Protein AF-V4NGM0-F1 (afdb_monomer)

Solvent-accessible surface area (backbone atoms only — not comparable to full-atom values): 5774 Å² total; per-residue (Å²): 139,89,90,82,80,85,76,84,82,74,80,87,81,81,88,84,84,78,80,80,78,80,72,79,81,78,76,73,85,64,87,82,82,68,64,92,86,55,83,82,88,72,90,49,71,73,48,77,77,50,103,91,40,70,46,61,70,82,71,90,83,83,84,79,83,82,60,92,89,60,90,84,134

pLDDT: mean 73.7, std 22.39, range [40.16, 98.31]

Foldseek 3Di:
DPPPPPPPPPPPPDDPDPPPPPDDPPPPCQDDDDPPVDDDDAPADWDDPDPPDTDGDSDDDDDDDDDPPDDDD

Sequence (73 aa):
MDESLEQQSQTLAQDQENEIVTEGSAVVHGEPSQDGSVPPKVDSEVEVLDEKVGKQIIKEGHGSKPSKYSTCF

Secondary structure (DSSP, 8-state):
---SSSSTTSSSSSSSS------------------TTSPPP--S-EEEEETTEEEE-SS---SPPPPTT----

Radius of gyration: 23.62 Å; Cα contacts (8 Å, |Δi|>4): 25; chains: 1; bounding box: 70×31×42 Å

Mean predicted aligned error: 16.17 Å

Structure (mmCIF, N/CA/C/O backbone):
data_AF-V4NGM0-F1
#
_entry.id   AF-V4NGM0-F1
#
loop_
_atom_site.group_PDB
_atom_site.id
_atom_site.type_symbol
_atom_site.label_atom_id
_atom_site.label_alt_id
_atom_site.label_comp_id
_atom_site.label_asym_id
_atom_site.label_entity_id
_atom_site.label_seq_id
_atom_site.pdbx_PDB_ins_code
_atom_site.Cartn_x
_atom_site.Cartn_y
_atom_site.Cartn_z
_atom_site.occupancy
_atom_site.B_iso_or_equiv
_atom_site.auth_seq_id
_atom_site.auth_comp_id
_atom_site.auth_asym_id
_atom_site.auth_atom_id
_atom_site.pdbx_PDB_model_num
ATOM 1 N N . MET A 1 1 ? 55.652 9.633 -21.655 1.00 46.84 1 MET A N 1
ATOM 2 C CA . MET A 1 1 ? 55.252 10.994 -21.236 1.00 46.84 1 MET A CA 1
ATOM 3 C C . MET A 1 1 ? 54.004 11.326 -22.030 1.00 46.84 1 MET A C 1
ATOM 5 O O . MET A 1 1 ? 53.996 10.985 -23.205 1.00 46.84 1 MET A O 1
ATOM 9 N N . ASP A 1 2 ? 52.999 11.875 -21.344 1.00 40.28 2 ASP A N 1
ATOM 10 C CA . ASP A 1 2 ? 51.569 11.996 -21.702 1.00 40.28 2 ASP A CA 1
ATOM 11 C C . ASP A 1 2 ? 50.685 10.754 -21.454 1.00 40.28 2 ASP A C 1
ATOM 13 O O . ASP A 1 2 ? 50.164 10.133 -22.368 1.00 40.28 2 ASP A O 1
ATOM 17 N N . GLU A 1 3 ? 50.503 10.416 -20.169 1.00 40.78 3 GLU A N 1
ATOM 18 C CA . GLU A 1 3 ? 49.438 9.526 -19.650 1.00 40.78 3 GLU A CA 1
ATOM 19 C C . GLU A 1 3 ? 48.778 10.157 -18.395 1.00 40.78 3 GLU A C 1
ATOM 21 O O . GLU A 1 3 ? 48.408 9.469 -17.456 1.00 40.78 3 GLU A O 1
ATOM 26 N N . SER A 1 4 ? 48.702 11.497 -18.296 1.00 41.47 4 SER A N 1
ATOM 27 C CA . SER A 1 4 ? 48.461 12.160 -16.994 1.00 41.47 4 SER A CA 1
ATOM 28 C C . SER A 1 4 ? 47.281 13.139 -16.903 1.00 41.47 4 SER A C 1
ATOM 30 O O . SER A 1 4 ? 47.120 13.728 -15.837 1.00 41.47 4 SER A O 1
ATOM 32 N N . LEU A 1 5 ? 46.441 13.342 -17.928 1.00 47.25 5 LEU A N 1
ATOM 33 C CA . LEU A 1 5 ? 45.415 14.408 -17.865 1.00 47.25 5 LEU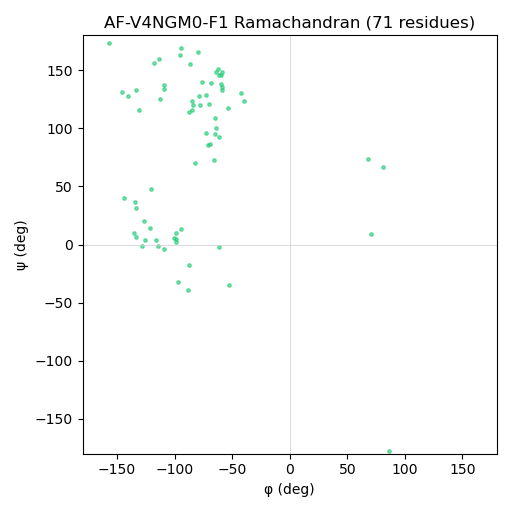 A CA 1
ATOM 34 C C . LEU A 1 5 ? 43.960 14.025 -18.173 1.00 47.25 5 LEU A C 1
ATOM 36 O O . LEU A 1 5 ? 43.095 14.873 -17.991 1.00 47.25 5 LEU A O 1
ATOM 40 N N . GLU A 1 6 ? 43.637 12.774 -18.514 1.00 40.16 6 GLU A N 1
ATOM 41 C CA . GLU A 1 6 ? 42.231 12.390 -18.780 1.00 40.16 6 GLU A CA 1
ATOM 42 C C . GLU A 1 6 ? 41.582 11.490 -17.712 1.00 40.16 6 GLU A C 1
ATOM 44 O O . GLU A 1 6 ? 40.382 11.241 -17.767 1.00 40.16 6 GLU A O 1
ATOM 49 N N . GLN A 1 7 ? 42.313 11.059 -16.677 1.00 40.53 7 GLN A N 1
ATOM 50 C CA . GLN A 1 7 ? 41.760 10.197 -15.614 1.00 40.53 7 GLN A CA 1
ATOM 51 C C . GLN A 1 7 ? 41.381 10.920 -14.310 1.00 40.53 7 GLN A C 1
ATOM 53 O O . GLN A 1 7 ? 40.962 10.276 -13.351 1.00 40.53 7 GLN A O 1
ATOM 58 N N . GLN A 1 8 ? 41.462 12.254 -14.257 1.00 43.12 8 GLN A N 1
ATOM 59 C CA . GLN A 1 8 ? 41.200 13.029 -13.032 1.00 43.12 8 GLN A CA 1
ATOM 60 C C . GLN A 1 8 ? 39.768 13.571 -12.875 1.00 43.12 8 GLN A C 1
ATOM 62 O O . GLN A 1 8 ? 39.523 14.383 -11.986 1.00 43.12 8 GLN A O 1
ATOM 67 N N . SER A 1 9 ? 38.794 13.117 -13.668 1.00 45.28 9 SER A N 1
ATOM 68 C CA . SER A 1 9 ? 37.396 13.573 -13.520 1.00 45.28 9 SER A CA 1
ATOM 69 C C . SER A 1 9 ? 36.396 12.490 -13.112 1.00 45.28 9 SER A C 1
ATOM 71 O O . SER A 1 9 ? 35.212 12.789 -13.007 1.00 45.28 9 SER A O 1
ATOM 73 N N . GLN A 1 10 ? 36.835 11.255 -12.844 1.00 44.66 10 GLN A N 1
ATOM 74 C CA . GLN A 1 10 ? 35.915 10.145 -12.536 1.00 44.66 10 GLN A CA 1
ATOM 75 C C . GLN A 1 10 ? 36.002 9.586 -11.110 1.00 44.66 10 GLN A C 1
ATOM 77 O O . GLN A 1 10 ? 35.205 8.726 -10.759 1.00 44.66 10 GLN A O 1
ATOM 82 N N . THR A 1 11 ? 36.888 10.087 -10.246 1.00 44.09 11 THR A N 1
ATOM 83 C CA . THR A 1 11 ? 37.063 9.536 -8.886 1.00 44.09 11 THR A CA 1
ATOM 84 C C . THR A 1 11 ? 36.343 10.301 -7.771 1.00 44.09 11 THR A C 1
ATOM 86 O O . THR A 1 11 ? 36.489 9.935 -6.610 1.00 44.09 11 THR A O 1
ATOM 89 N N . LEU A 1 12 ? 35.535 11.326 -8.076 1.00 44.38 12 LEU A N 1
ATOM 90 C CA . LEU A 1 12 ? 34.874 12.146 -7.044 1.00 44.38 12 LEU A CA 1
ATOM 91 C C . LEU A 1 12 ? 33.405 11.782 -6.752 1.00 44.38 12 LEU A C 1
ATOM 93 O O . LEU A 1 12 ? 32.730 12.529 -6.051 1.00 44.38 12 LEU A O 1
ATOM 97 N N . ALA A 1 13 ? 32.894 10.667 -7.278 1.00 43.62 13 ALA A N 1
ATOM 98 C CA . ALA A 1 13 ? 31.471 10.320 -7.183 1.00 43.62 13 ALA A CA 1
ATOM 99 C C . ALA A 1 13 ? 31.218 8.853 -6.795 1.00 43.62 13 ALA A C 1
ATOM 101 O O . ALA A 1 13 ? 30.309 8.236 -7.335 1.00 43.62 13 ALA A O 1
ATOM 102 N N . GLN A 1 14 ? 32.040 8.264 -5.918 1.00 45.44 14 GLN A N 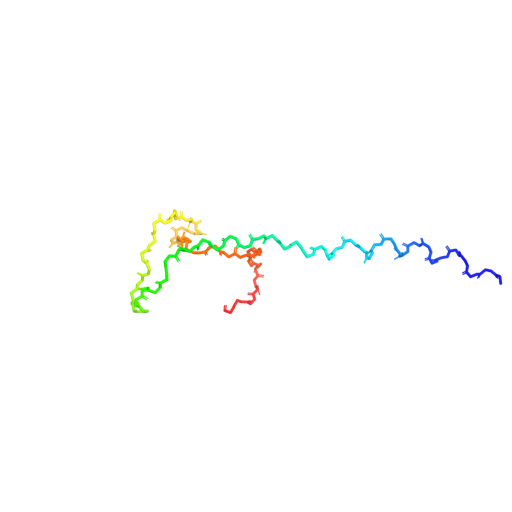1
ATOM 103 C CA . GLN A 1 14 ? 31.860 6.858 -5.512 1.00 45.44 14 GLN A CA 1
ATOM 104 C C . GLN A 1 14 ? 31.934 6.570 -4.006 1.00 45.44 14 GLN A C 1
ATOM 106 O O . GLN A 1 14 ? 31.855 5.405 -3.636 1.00 45.44 14 GLN A O 1
ATOM 111 N N . ASP A 1 15 ? 32.020 7.575 -3.127 1.00 45.62 15 ASP A N 1
ATOM 112 C CA . ASP A 1 15 ? 32.230 7.312 -1.688 1.00 45.62 15 ASP A CA 1
ATOM 113 C C . ASP A 1 15 ? 31.203 7.970 -0.746 1.00 45.62 15 ASP A C 1
ATOM 115 O O . ASP A 1 15 ? 31.463 8.149 0.438 1.00 45.62 15 ASP A O 1
ATOM 119 N N . GLN A 1 16 ? 30.016 8.350 -1.241 1.00 50.72 16 GLN A N 1
ATOM 120 C CA . GLN A 1 16 ? 29.002 9.017 -0.404 1.00 50.72 16 GLN A CA 1
ATOM 121 C C . GLN A 1 16 ? 27.555 8.620 -0.737 1.00 50.72 16 GLN A C 1
ATOM 123 O O . GLN A 1 16 ? 26.663 9.459 -0.754 1.00 50.72 16 GLN A O 1
ATOM 128 N N . GLU A 1 17 ? 27.290 7.344 -1.023 1.00 49.59 17 GLU A N 1
ATOM 129 C CA . GLU A 1 17 ? 25.904 6.879 -1.243 1.00 49.59 17 GLU A CA 1
ATOM 130 C C . GLU 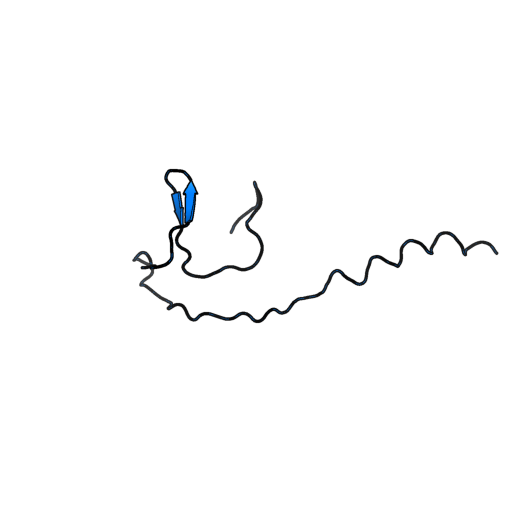A 1 17 ? 25.545 5.561 -0.545 1.00 49.59 17 GLU A C 1
ATOM 132 O O . GLU A 1 17 ? 24.468 5.021 -0.761 1.00 49.59 17 GLU A O 1
ATOM 137 N N . ASN A 1 18 ? 26.407 5.062 0.346 1.00 56.50 18 ASN A N 1
ATOM 138 C CA . ASN A 1 18 ? 26.098 3.912 1.203 1.00 56.50 18 ASN A CA 1
ATOM 139 C C . ASN A 1 18 ? 26.182 4.287 2.688 1.00 56.50 18 ASN A C 1
ATOM 141 O O . ASN A 1 18 ? 26.802 3.590 3.491 1.00 56.50 18 ASN A O 1
ATOM 145 N N . GLU A 1 19 ? 25.558 5.402 3.070 1.00 48.1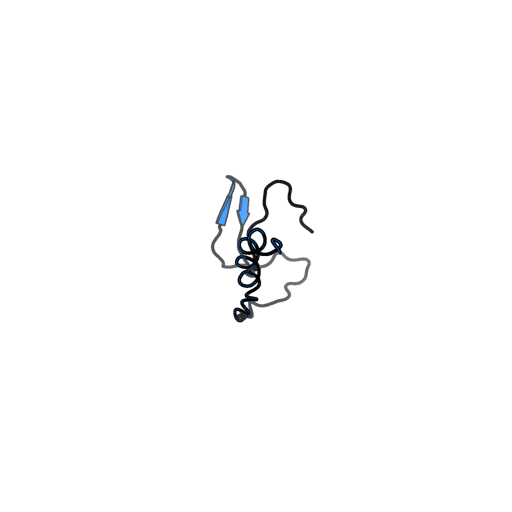2 19 GLU A N 1
ATOM 146 C CA . GLU A 1 19 ? 25.251 5.646 4.478 1.00 48.12 19 GLU A CA 1
ATOM 147 C C . GLU A 1 19 ? 24.103 4.708 4.874 1.00 48.12 19 GLU A C 1
ATOM 149 O O . GLU A 1 19 ? 22.930 4.977 4.619 1.00 48.12 19 GLU A O 1
ATOM 154 N N . ILE A 1 20 ? 24.442 3.556 5.458 1.00 61.03 20 ILE A N 1
ATOM 155 C CA . ILE A 1 20 ? 23.460 2.673 6.094 1.00 61.03 20 ILE A CA 1
ATOM 156 C C . ILE A 1 20 ? 23.012 3.378 7.377 1.00 61.03 20 ILE A C 1
ATOM 158 O O . ILE A 1 20 ? 23.564 3.159 8.458 1.00 61.03 20 ILE A O 1
ATOM 162 N N . VAL A 1 21 ? 22.024 4.264 7.245 1.00 54.62 21 VAL A N 1
ATOM 163 C CA . VAL A 1 21 ? 21.358 4.902 8.379 1.00 54.62 21 VAL A CA 1
ATOM 164 C C . VAL A 1 21 ? 20.652 3.800 9.161 1.00 54.62 21 VAL A C 1
ATOM 166 O O . VAL A 1 21 ? 19.591 3.308 8.787 1.00 54.62 21 VAL A O 1
ATOM 169 N N . THR A 1 22 ? 21.274 3.366 10.255 1.00 58.94 22 THR A N 1
ATOM 170 C CA . THR A 1 22 ? 20.642 2.461 11.216 1.00 58.94 22 THR A CA 1
ATOM 171 C C . THR A 1 22 ? 19.772 3.313 12.135 1.00 58.94 22 THR A C 1
ATOM 173 O O . THR A 1 22 ? 20.119 3.571 13.286 1.00 58.94 22 THR A O 1
ATOM 176 N N . GLU A 1 23 ? 18.672 3.840 11.602 1.00 61.97 23 GLU A N 1
ATOM 177 C CA . GLU A 1 23 ? 17.683 4.541 12.413 1.00 61.97 23 GLU A CA 1
ATOM 178 C C . GLU A 1 23 ? 16.958 3.522 13.295 1.00 61.97 23 GLU A C 1
ATOM 180 O O . GLU A 1 23 ? 16.433 2.508 12.830 1.00 61.97 23 GLU A O 1
ATOM 185 N N . GLY A 1 24 ? 17.048 3.737 14.609 1.00 49.72 24 GLY A N 1
ATOM 186 C CA . GLY A 1 24 ? 16.590 2.793 15.616 1.00 49.72 24 GLY A CA 1
ATOM 187 C C . GLY A 1 24 ? 15.137 2.405 15.380 1.00 49.72 24 GLY A C 1
ATOM 188 O O . GLY A 1 24 ? 14.240 3.242 15.460 1.00 49.72 24 GLY A O 1
ATOM 189 N N . SER A 1 25 ? 14.911 1.119 15.115 1.00 58.47 25 SER A N 1
ATOM 190 C CA . SER A 1 25 ? 13.570 0.557 15.033 1.00 58.47 25 SER A CA 1
ATOM 191 C C . SER A 1 25 ? 12.937 0.649 16.419 1.00 58.47 25 SER A C 1
ATOM 193 O O . SER A 1 25 ? 13.161 -0.195 17.290 1.00 58.47 25 SER A O 1
ATOM 195 N N . ALA A 1 26 ? 12.173 1.715 16.652 1.00 56.78 26 ALA A N 1
ATOM 196 C CA . ALA A 1 26 ? 11.255 1.794 17.770 1.00 56.78 26 ALA A CA 1
ATOM 197 C C . ALA A 1 26 ? 10.133 0.793 17.486 1.00 56.78 26 ALA A C 1
ATOM 199 O O . ALA A 1 26 ? 9.113 1.114 16.879 1.00 56.78 26 ALA A O 1
ATOM 200 N N . VAL A 1 27 ? 10.357 -0.460 17.884 1.00 58.66 27 VAL A N 1
ATOM 201 C CA . VAL A 1 27 ? 9.320 -1.485 17.931 1.00 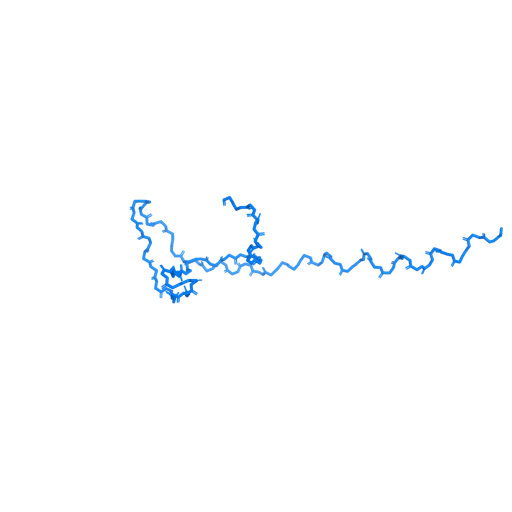58.66 27 VAL A CA 1
ATOM 202 C C . VAL A 1 27 ? 8.268 -1.001 18.925 1.00 58.66 27 VAL A C 1
ATOM 204 O O . VAL A 1 27 ? 8.372 -1.221 20.130 1.00 58.66 27 VAL A O 1
ATOM 207 N N . VAL A 1 28 ? 7.243 -0.313 18.428 1.00 58.91 28 VAL A N 1
ATOM 208 C CA . VAL A 1 28 ? 5.992 -0.168 19.163 1.00 58.91 28 VAL A CA 1
ATOM 209 C C . VAL A 1 28 ? 5.406 -1.573 19.254 1.00 58.91 28 VAL A C 1
ATOM 211 O O . VAL A 1 28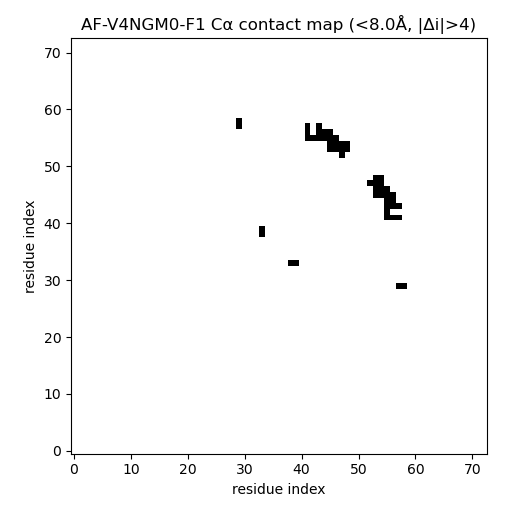 ? 5.005 -2.170 18.254 1.00 58.91 28 VAL A O 1
ATOM 214 N N . HIS A 1 29 ? 5.430 -2.129 20.465 1.00 59.12 29 HIS A N 1
ATOM 215 C CA . HIS A 1 29 ? 4.708 -3.340 20.840 1.00 59.12 29 HIS A CA 1
ATOM 216 C C . HIS A 1 29 ? 3.193 -3.069 20.766 1.00 59.12 29 HIS A C 1
ATOM 218 O O . HIS A 1 29 ? 2.526 -2.925 21.784 1.00 59.12 29 HIS A O 1
ATOM 224 N N . GLY A 1 30 ? 2.653 -2.954 19.552 1.00 57.81 30 GLY A N 1
ATOM 225 C CA . GLY A 1 30 ? 1.221 -3.063 19.292 1.00 57.81 30 GLY A CA 1
ATOM 226 C C . GLY A 1 30 ? 0.843 -4.543 19.299 1.00 57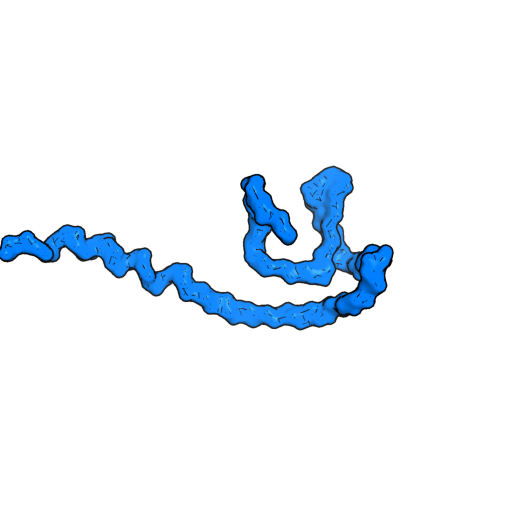.81 30 GLY A C 1
ATOM 227 O O . GLY A 1 30 ? 1.433 -5.328 18.560 1.00 57.81 30 GLY A O 1
ATOM 228 N N . GLU A 1 31 ? -0.058 -4.917 20.202 1.00 56.22 31 GLU A N 1
ATOM 229 C CA . GLU A 1 31 ? -0.435 -6.281 20.599 1.00 56.22 31 GLU A CA 1
ATOM 230 C C . GLU A 1 31 ? -0.585 -7.301 19.438 1.00 56.22 31 GLU A C 1
ATOM 232 O O . GLU A 1 31 ? -1.281 -7.029 18.458 1.00 56.22 31 GLU A O 1
ATOM 237 N N . PRO A 1 32 ? 0.038 -8.496 19.532 1.00 64.25 32 PRO A N 1
ATOM 238 C CA . PRO A 1 32 ? -0.106 -9.566 18.548 1.00 64.25 32 PRO A CA 1
ATOM 239 C C . PRO A 1 32 ? -1.180 -10.614 18.924 1.00 64.25 32 PRO A C 1
ATOM 241 O O . PRO A 1 32 ? -1.537 -10.795 20.084 1.00 64.25 32 PRO A O 1
ATOM 244 N N . SER A 1 33 ? -1.585 -11.398 17.914 1.00 60.34 33 SER A N 1
ATOM 245 C CA . SER A 1 33 ? -2.409 -12.627 17.945 1.00 60.34 33 SER A CA 1
ATOM 246 C C . SER A 1 33 ? -3.880 -12.487 18.353 1.00 60.34 33 SER A C 1
ATOM 248 O O . SER A 1 33 ? -4.310 -12.968 19.397 1.00 60.34 33 SER A O 1
ATOM 250 N N . GLN A 1 34 ? -4.693 -11.939 17.449 1.00 60.50 34 GLN A N 1
ATOM 251 C CA . GLN A 1 34 ? -6.080 -12.397 17.366 1.00 60.50 34 GLN A CA 1
ATOM 252 C C . GLN A 1 34 ? -6.083 -13.759 16.665 1.00 60.50 34 GLN A C 1
ATOM 254 O O . GLN A 1 34 ? -5.284 -13.981 15.752 1.00 60.50 34 GLN A O 1
ATOM 259 N N . ASP A 1 35 ? -6.918 -14.683 17.147 1.00 64.69 35 ASP A N 1
ATOM 260 C CA . ASP A 1 35 ? -7.201 -15.956 16.484 1.00 64.69 35 ASP A CA 1
ATOM 261 C C . ASP A 1 35 ? -7.305 -15.705 14.974 1.00 64.69 35 ASP A C 1
ATOM 263 O O . ASP A 1 35 ? -8.053 -14.820 14.558 1.00 64.69 35 ASP A O 1
ATOM 267 N N . GLY A 1 36 ? -6.507 -16.404 14.159 1.00 69.06 36 GLY A N 1
ATOM 268 C CA . GLY A 1 36 ? -6.343 -16.083 12.732 1.00 69.06 36 GLY A CA 1
ATOM 269 C C . GLY A 1 36 ? -7.634 -16.172 11.905 1.00 69.06 36 GLY A C 1
ATOM 270 O O . GLY A 1 36 ? -7.609 -15.909 10.706 1.00 69.06 36 GLY A O 1
ATOM 271 N N . SER A 1 37 ? -8.750 -16.558 12.531 1.00 81.12 37 SER A N 1
ATOM 272 C CA . SER A 1 37 ? -10.089 -16.554 11.954 1.00 81.12 37 SER A CA 1
ATOM 273 C C . SER A 1 37 ? -10.850 -15.227 12.099 1.00 81.12 37 SER A C 1
ATOM 275 O O . SER A 1 37 ? -11.817 -15.021 11.364 1.00 81.12 37 SER A O 1
ATOM 277 N N . VAL A 1 38 ? -10.451 -14.322 13.005 1.00 88.00 38 VAL A N 1
ATOM 278 C CA . VAL A 1 38 ? -11.184 -13.076 13.289 1.00 88.00 38 VAL A CA 1
ATOM 279 C C . VAL A 1 38 ? -10.417 -11.854 12.767 1.00 88.00 38 VAL A C 1
ATOM 281 O O . VAL A 1 38 ? -9.214 -11.742 13.006 1.00 88.00 38 VAL A O 1
ATOM 284 N N . PRO A 1 39 ? -11.085 -10.907 12.077 1.00 90.31 39 PRO A N 1
ATOM 285 C CA . PRO A 1 39 ? -10.451 -9.663 11.656 1.00 90.31 39 PRO A CA 1
ATOM 286 C C . PRO A 1 39 ? -9.912 -8.844 12.843 1.00 90.31 39 PRO A C 1
ATOM 288 O O . PRO A 1 39 ? -10.631 -8.694 13.836 1.00 90.31 39 PRO A O 1
ATOM 291 N N . PRO A 1 40 ? -8.706 -8.253 12.724 1.00 90.06 40 PRO A N 1
ATOM 292 C CA . PRO A 1 40 ? -8.108 -7.428 13.765 1.00 90.06 40 PRO A CA 1
ATOM 293 C C . PRO A 1 40 ? -8.994 -6.234 14.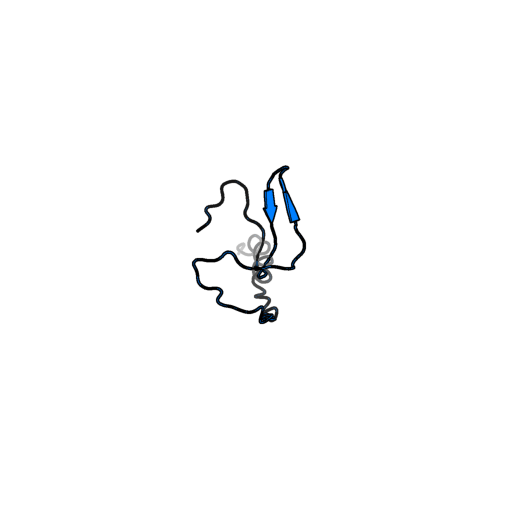130 1.00 90.06 40 PRO A C 1
ATOM 295 O O . PRO A 1 40 ? -9.444 -5.492 13.255 1.00 90.06 40 PRO A O 1
ATOM 298 N N . LYS A 1 41 ? -9.195 -6.006 15.432 1.00 91.25 41 LYS A N 1
ATOM 299 C CA . LYS A 1 41 ? -9.679 -4.705 15.921 1.00 91.25 41 LYS A CA 1
ATOM 300 C C . LYS A 1 41 ? -8.545 -3.692 15.801 1.00 91.25 41 LYS A C 1
ATOM 302 O O . LYS A 1 41 ? -7.443 -3.958 16.271 1.00 91.25 41 LYS A O 1
ATOM 307 N N . VAL A 1 42 ? -8.820 -2.549 15.185 1.00 90.69 42 VAL A N 1
ATOM 308 C CA . VAL A 1 42 ? -7.845 -1.473 15.004 1.00 90.69 42 VAL A CA 1
ATOM 309 C C . VAL A 1 42 ? -8.529 -0.125 15.216 1.00 90.69 42 VAL A C 1
ATOM 311 O O . VAL A 1 42 ? -9.562 0.158 14.612 1.00 90.69 42 VAL A O 1
ATOM 314 N N . ASP A 1 43 ? -7.944 0.690 16.093 1.00 91.19 43 ASP A N 1
ATOM 315 C CA . ASP A 1 43 ? -8.456 2.021 16.456 1.00 91.19 43 ASP A CA 1
ATOM 316 C C . ASP A 1 43 ? -7.736 3.155 15.700 1.00 91.19 43 ASP A C 1
ATOM 318 O O . ASP A 1 43 ? -8.008 4.335 15.920 1.00 91.19 43 ASP A O 1
ATOM 322 N N . SER A 1 44 ? -6.806 2.808 14.803 1.00 93.38 44 SER A N 1
ATOM 323 C CA . SER A 1 44 ? -6.096 3.758 13.944 1.00 93.38 44 SER A CA 1
ATOM 324 C C . SER A 1 44 ? -7.051 4.493 12.998 1.00 93.38 44 SER A C 1
ATOM 326 O O . SER A 1 44 ? -8.072 3.947 12.562 1.00 93.38 44 SER A O 1
ATOM 328 N N . GLU A 1 45 ? -6.680 5.721 12.629 1.00 95.38 45 GLU A N 1
ATOM 329 C CA . GLU A 1 45 ? -7.415 6.508 11.638 1.00 95.38 45 GLU A CA 1
ATOM 330 C C . GLU A 1 45 ? -7.494 5.776 10.285 1.00 95.38 45 GLU A C 1
ATOM 332 O O . GLU A 1 45 ? -6.604 5.007 9.906 1.00 95.38 45 GLU A O 1
ATOM 337 N N . VAL A 1 46 ? -8.591 6.010 9.562 1.00 96.38 46 VAL A N 1
ATOM 338 C CA . VAL A 1 46 ? -8.827 5.451 8.230 1.00 96.38 46 VAL A CA 1
ATOM 339 C C . VAL A 1 46 ? -8.222 6.372 7.164 1.00 96.38 46 VAL A C 1
ATOM 341 O O . VAL A 1 46 ? -8.720 7.471 6.935 1.00 96.38 46 VAL A O 1
ATOM 344 N N . GLU A 1 47 ? -7.201 5.897 6.447 1.00 97.38 47 GLU A N 1
ATOM 345 C CA . GLU A 1 47 ? -6.702 6.516 5.209 1.00 97.38 47 GLU A CA 1
ATOM 346 C C . GLU A 1 47 ? -7.632 6.135 4.044 1.00 97.38 47 GLU A C 1
ATOM 348 O O . GLU A 1 47 ? -7.887 4.951 3.809 1.00 97.38 47 GLU A O 1
ATOM 353 N N . VAL A 1 48 ? -8.123 7.119 3.286 1.00 97.81 48 VAL A N 1
ATOM 354 C CA . VAL A 1 48 ? -8.936 6.890 2.077 1.00 97.81 48 VAL A CA 1
ATOM 355 C C . VAL A 1 48 ? -8.009 6.657 0.881 1.00 97.81 48 VAL A C 1
ATOM 357 O O . VAL A 1 48 ? -7.262 7.555 0.498 1.00 97.81 48 VAL A O 1
ATOM 360 N N . LEU A 1 49 ? -8.050 5.459 0.289 1.00 96.94 49 LEU A N 1
ATOM 361 C CA . LEU A 1 49 ? -7.228 5.091 -0.874 1.00 96.94 49 LEU A CA 1
ATOM 362 C C . LEU A 1 49 ? -7.978 5.252 -2.204 1.00 96.94 49 LEU A C 1
ATOM 364 O O . LEU A 1 49 ? -7.357 5.543 -3.222 1.00 96.94 49 LEU A O 1
ATOM 368 N N . ASP A 1 50 ? -9.295 5.042 -2.185 1.00 98.25 50 ASP A N 1
ATOM 369 C CA . ASP A 1 50 ? -10.216 5.185 -3.318 1.00 98.25 50 ASP A CA 1
ATOM 370 C C . ASP A 1 50 ? -11.648 5.419 -2.781 1.00 98.25 50 ASP A C 1
ATOM 372 O O . ASP A 1 50 ? -11.872 5.301 -1.574 1.00 98.25 50 ASP A O 1
ATOM 376 N N . GLU A 1 51 ? -12.638 5.707 -3.637 1.00 97.75 51 GLU A N 1
ATOM 377 C CA . GLU A 1 51 ? -14.025 6.029 -3.237 1.00 97.75 51 GLU A CA 1
ATOM 378 C C . GLU A 1 51 ? -14.632 4.971 -2.299 1.00 97.75 51 GLU A C 1
ATOM 380 O O . GLU A 1 51 ? -15.407 5.290 -1.397 1.00 97.75 51 GLU A O 1
ATOM 385 N N . LYS A 1 52 ? -14.272 3.699 -2.503 1.00 98.06 52 LYS A N 1
ATOM 386 C CA . LYS A 1 52 ? -14.822 2.550 -1.763 1.00 98.06 52 LYS A CA 1
ATOM 387 C C . LYS A 1 52 ? -13.757 1.734 -1.033 1.00 98.06 52 LYS A C 1
ATOM 389 O O . LYS A 1 52 ? -14.034 0.608 -0.623 1.00 98.06 52 LYS A O 1
ATOM 394 N N . VAL A 1 53 ? -12.546 2.275 -0.885 1.00 98.06 53 VAL A N 1
ATOM 395 C CA . VAL A 1 53 ? -11.417 1.573 -0.260 1.00 98.06 53 VAL A CA 1
ATOM 396 C C . VAL A 1 53 ? -10.761 2.461 0.793 1.00 98.06 53 VAL A C 1
ATOM 398 O O . VAL A 1 53 ? -10.176 3.495 0.476 1.00 98.06 53 VAL A O 1
ATOM 401 N N . GLY A 1 54 ? -10.828 2.018 2.050 1.00 97.44 54 GLY A N 1
ATOM 402 C CA . GLY A 1 54 ? -10.139 2.626 3.188 1.00 97.44 54 GLY A CA 1
ATOM 403 C C . GLY A 1 54 ? -9.135 1.661 3.818 1.00 97.44 54 GLY A C 1
ATOM 404 O O . GLY A 1 54 ? -9.273 0.443 3.693 1.00 97.44 54 GLY A O 1
ATOM 405 N N . LYS A 1 55 ? -8.123 2.198 4.498 1.00 96.69 55 LYS A N 1
ATOM 406 C CA . LYS A 1 55 ? -7.062 1.426 5.156 1.00 96.69 55 LYS A CA 1
ATOM 407 C C . LYS A 1 55 ? -6.828 1.943 6.572 1.00 96.69 55 LYS A C 1
ATOM 409 O O . LYS A 1 55 ? -6.657 3.140 6.761 1.00 96.69 55 LYS A O 1
ATOM 414 N N . GLN A 1 56 ? -6.749 1.034 7.541 1.00 96.81 56 GLN A N 1
ATOM 415 C CA . GLN A 1 56 ? -6.305 1.320 8.909 1.00 96.81 56 GLN A CA 1
ATOM 416 C C . GLN A 1 56 ? -4.968 0.620 9.148 1.00 96.81 56 GLN A C 1
ATOM 418 O O . GLN A 1 56 ? -4.840 -0.585 8.921 1.00 96.81 56 GLN A O 1
ATOM 423 N N . ILE A 1 57 ? -3.954 1.375 9.566 1.00 94.62 57 ILE A N 1
ATOM 424 C CA . ILE A 1 57 ? -2.609 0.835 9.777 1.00 94.62 57 ILE A CA 1
ATOM 425 C C . ILE A 1 57 ? -2.537 0.213 11.172 1.00 94.62 57 ILE A C 1
ATOM 427 O O . ILE A 1 57 ? -2.737 0.894 12.173 1.00 94.62 57 ILE A O 1
ATOM 431 N N . ILE A 1 58 ? -2.249 -1.089 11.232 1.00 92.19 58 ILE A N 1
ATOM 432 C CA . ILE A 1 58 ? -2.068 -1.831 12.493 1.00 92.19 58 ILE A CA 1
ATOM 433 C C . ILE A 1 58 ? -0.608 -1.755 12.953 1.00 92.19 58 ILE A C 1
ATOM 435 O O . ILE A 1 58 ? -0.322 -1.628 14.140 1.00 92.19 58 ILE A O 1
ATOM 439 N N . LYS A 1 59 ? 0.326 -1.833 12.000 1.00 92.44 59 LYS A N 1
ATOM 440 C CA . LYS A 1 59 ? 1.766 -1.755 12.239 1.00 92.44 59 LYS A CA 1
ATOM 441 C C . LYS A 1 59 ? 2.439 -1.047 11.071 1.00 92.44 59 LYS A C 1
ATOM 443 O O . LYS A 1 59 ? 2.197 -1.410 9.922 1.00 92.44 59 LYS A O 1
ATOM 448 N N . GLU A 1 60 ? 3.286 -0.071 11.381 1.00 94.31 60 GLU A N 1
ATOM 449 C CA . GLU A 1 60 ? 4.033 0.676 10.370 1.00 94.31 60 GLU A CA 1
ATOM 450 C C . GLU A 1 60 ? 5.083 -0.190 9.668 1.00 94.31 60 GLU A C 1
ATOM 452 O O . GLU A 1 60 ? 5.766 -1.021 10.279 1.00 94.31 60 GLU A O 1
ATOM 457 N N . GLY A 1 61 ? 5.176 0.016 8.356 1.00 92.81 61 GLY A N 1
ATOM 458 C CA . GLY A 1 61 ? 6.208 -0.560 7.504 1.00 92.81 61 GLY A CA 1
ATOM 459 C C . GLY A 1 61 ? 7.382 0.401 7.325 1.00 92.81 61 GLY A C 1
ATOM 460 O O . GLY A 1 61 ? 7.298 1.575 7.669 1.00 92.81 61 GLY A O 1
ATOM 461 N N . HIS A 1 62 ? 8.473 -0.097 6.748 1.00 93.81 62 HIS A N 1
ATOM 462 C CA . HIS A 1 62 ? 9.636 0.718 6.388 1.00 93.81 62 HIS A CA 1
ATOM 463 C C . HIS A 1 62 ? 9.796 0.758 4.863 1.00 93.81 62 HIS A C 1
ATOM 465 O O . HIS A 1 62 ? 9.315 -0.136 4.162 1.00 93.81 62 HIS A O 1
ATOM 471 N N . GLY A 1 63 ? 10.513 1.763 4.358 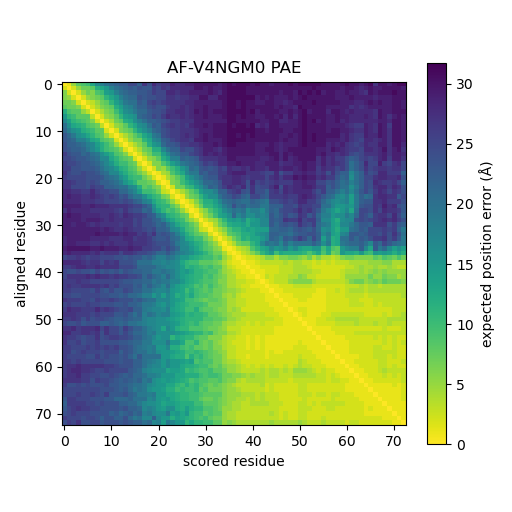1.00 95.50 63 GLY A N 1
ATOM 472 C CA . GLY A 1 63 ? 10.730 1.969 2.926 1.00 95.50 63 GLY A CA 1
ATOM 473 C C . GLY A 1 63 ? 9.613 2.763 2.244 1.00 95.50 63 GLY A C 1
ATOM 474 O O . GLY A 1 63 ? 8.681 3.259 2.877 1.00 95.50 63 GLY A O 1
ATOM 475 N N . SER A 1 64 ? 9.733 2.932 0.930 1.00 96.44 64 SER A N 1
ATOM 476 C CA . SER A 1 64 ? 8.784 3.702 0.126 1.00 96.44 64 SER A CA 1
ATOM 477 C C . SER A 1 64 ? 7.602 2.855 -0.357 1.00 96.44 64 SER A C 1
ATOM 479 O O . SER A 1 64 ? 7.686 1.634 -0.500 1.00 96.44 64 SER A O 1
ATOM 481 N N . LYS A 1 65 ? 6.470 3.520 -0.635 1.00 96.62 65 LYS A N 1
ATOM 482 C CA . LYS A 1 65 ? 5.298 2.887 -1.262 1.00 96.62 65 LYS A CA 1
ATOM 483 C C . LYS A 1 65 ? 5.683 2.307 -2.640 1.00 96.62 65 LYS A C 1
ATOM 485 O O . LYS A 1 65 ? 6.489 2.919 -3.346 1.00 96.62 65 LYS A O 1
ATOM 490 N N . PRO A 1 66 ? 5.094 1.171 -3.055 1.00 98.06 66 PRO A N 1
ATOM 491 C CA . PRO A 1 66 ? 5.424 0.539 -4.329 1.00 98.06 66 PRO A CA 1
ATOM 492 C C . PRO A 1 66 ? 5.047 1.422 -5.526 1.00 98.06 66 PRO A C 1
ATOM 494 O O . PRO A 1 66 ? 4.056 2.157 -5.500 1.00 98.06 66 PRO A O 1
ATOM 497 N N . SER A 1 67 ? 5.825 1.312 -6.605 1.00 98.25 67 SER A N 1
ATOM 498 C CA . SER A 1 67 ? 5.517 1.951 -7.888 1.00 98.25 67 SER A CA 1
ATOM 499 C C . SER A 1 67 ? 4.474 1.153 -8.685 1.00 98.25 67 SER A C 1
ATOM 501 O O . SER A 1 67 ? 4.201 -0.014 -8.390 1.00 98.25 67 SER A O 1
ATOM 503 N N . LYS A 1 68 ? 3.888 1.760 -9.728 1.00 98.19 68 LYS A N 1
ATOM 504 C CA . LYS A 1 68 ? 2.991 1.028 -10.640 1.00 98.19 68 LYS A CA 1
ATOM 505 C C . LYS A 1 68 ? 3.744 -0.150 -11.271 1.00 98.19 68 LYS A C 1
ATOM 507 O O . LYS A 1 68 ? 4.864 0.023 -11.737 1.00 98.19 68 LYS A O 1
ATOM 512 N N . TYR A 1 69 ? 3.094 -1.314 -11.319 1.00 98.25 69 TYR A N 1
ATOM 513 C CA . TYR A 1 69 ? 3.625 -2.574 -11.865 1.00 98.25 69 TYR A CA 1
ATOM 514 C C . TYR A 1 69 ? 4.745 -3.255 -11.052 1.00 98.25 69 TYR A C 1
ATOM 516 O O . TYR A 1 69 ? 5.311 -4.242 -11.521 1.00 98.25 69 TYR A O 1
ATOM 524 N N . SER A 1 70 ? 5.050 -2.796 -9.833 1.00 98.12 70 SER A N 1
ATOM 525 C CA . SER A 1 70 ? 5.915 -3.547 -8.911 1.00 98.12 70 SER A CA 1
ATOM 526 C C . SER A 1 70 ? 5.302 -4.914 -8.556 1.00 98.12 70 SER A C 1
ATOM 528 O O . SER A 1 70 ? 4.084 -5.046 -8.449 1.00 98.12 70 SER A O 1
ATOM 530 N N . THR A 1 71 ? 6.142 -5.934 -8.358 1.00 98.31 71 THR A N 1
ATOM 531 C CA . THR A 1 71 ? 5.703 -7.245 -7.845 1.00 98.31 71 THR A CA 1
ATOM 532 C C . THR A 1 71 ? 5.663 -7.205 -6.317 1.00 98.31 71 THR A C 1
ATOM 534 O O . THR A 1 71 ? 6.678 -6.895 -5.695 1.00 98.31 71 THR A O 1
ATOM 537 N N . CYS A 1 72 ? 4.507 -7.514 -5.726 1.00 96.19 72 CYS A N 1
ATOM 538 C CA . CYS A 1 72 ? 4.300 -7.588 -4.276 1.00 96.19 72 CYS A CA 1
ATOM 539 C C . CYS A 1 72 ? 4.108 -9.055 -3.863 1.00 96.19 72 CYS A C 1
ATOM 541 O O . CYS A 1 72 ? 3.396 -9.781 -4.560 1.00 96.19 72 CYS A O 1
ATOM 543 N N . PHE A 1 73 ? 4.727 -9.467 -2.755 1.00 93.81 73 PHE A N 1
ATOM 544 C CA . PHE A 1 73 ? 4.642 -10.819 -2.194 1.00 93.81 73 PHE A CA 1
ATOM 545 C C . PHE A 1 73 ? 3.923 -10.806 -0.848 1.00 93.81 73 PHE A C 1
ATOM 547 O O . PHE A 1 73 ? 4.126 -9.822 -0.099 1.00 93.81 73 PHE A O 1
#

Organism: Eutrema salsugineum (NCBI:txid72664)